Protein AF-Q22T50-F1 (afdb_monomer_lite)

Organism: Tetrahymena thermophila (strain SB210) (NCBI:txid312017)

pLDDT: mean 80.83, std 15.06, range [45.75, 97.5]

Secondary structure (DSSP, 8-state):
-HHHHHHHHHHHHHHHHHHHHHHHHHHHHHHHHHHHHHSS-TT-HHHHHHHHHHHHHHHHHHTSS---HHHHHHHHHHH---S-HHHHHHHHHHHHHHHHHHHHHHHHHHHHHHHH-

Structure (mmCIF, N/CA/C/O backbone):
data_AF-Q22T50-F1
#
_entry.id   AF-Q22T50-F1
#
loop_
_atom_site.group_PDB
_atom_site.id
_atom_site.type_symbol
_atom_site.label_atom_id
_atom_site.label_alt_id
_atom_site.label_comp_id
_atom_site.label_asym_id
_atom_site.label_entity_id
_atom_site.label_seq_id
_atom_site.pdbx_PDB_ins_code
_atom_site.Cartn_x
_atom_site.Cartn_y
_atom_site.Cartn_z
_atom_site.occupancy
_atom_site.B_iso_or_equiv
_atom_site.auth_seq_id
_atom_site.auth_comp_id
_atom_site.auth_asym_id
_atom_site.auth_atom_id
_atom_site.pdbx_PDB_model_num
ATOM 1 N N . MET A 1 1 ? 23.812 32.508 -30.901 1.00 49.28 1 MET A N 1
ATOM 2 C CA . MET A 1 1 ? 23.481 33.019 -29.546 1.00 49.28 1 MET A CA 1
ATOM 3 C C . MET A 1 1 ? 21.978 33.090 -29.258 1.00 49.28 1 MET A C 1
ATOM 5 O O . MET A 1 1 ? 21.589 32.635 -28.195 1.00 49.28 1 MET A O 1
ATOM 9 N N . ARG A 1 2 ? 21.116 33.585 -30.166 1.00 51.12 2 ARG A N 1
ATOM 10 C CA . ARG A 1 2 ? 19.656 33.677 -29.910 1.00 51.12 2 ARG A CA 1
ATOM 11 C C . ARG A 1 2 ? 18.944 32.324 -29.732 1.00 51.12 2 ARG A C 1
ATOM 13 O O . ARG A 1 2 ? 18.060 32.225 -28.894 1.00 51.12 2 ARG A O 1
ATOM 20 N N . LEU A 1 3 ? 19.372 31.288 -30.461 1.00 52.72 3 LEU A N 1
ATOM 21 C CA . LEU A 1 3 ? 18.838 29.925 -30.317 1.00 52.72 3 LEU A CA 1
ATOM 22 C C . LEU A 1 3 ? 19.183 29.313 -28.950 1.00 52.72 3 LEU A C 1
ATOM 24 O O . LEU A 1 3 ? 18.296 28.806 -28.285 1.00 52.72 3 LEU A O 1
ATOM 28 N N . PHE A 1 4 ? 20.422 29.482 -28.472 1.00 54.88 4 PHE A N 1
ATOM 29 C CA . PHE A 1 4 ? 20.846 29.001 -27.149 1.00 54.88 4 PHE A CA 1
ATOM 30 C C . PHE A 1 4 ? 20.058 29.635 -25.995 1.00 54.88 4 PHE A C 1
ATOM 32 O O . PHE A 1 4 ? 19.686 28.938 -25.059 1.00 54.88 4 PHE A O 1
ATOM 39 N N . ALA A 1 5 ? 19.757 30.936 -26.065 1.00 61.28 5 ALA A N 1
ATOM 40 C CA . ALA A 1 5 ? 18.954 31.605 -25.040 1.00 61.28 5 ALA A CA 1
ATOM 41 C C . ALA A 1 5 ? 17.508 31.074 -24.989 1.00 61.28 5 ALA A C 1
ATOM 43 O O . ALA A 1 5 ? 16.963 30.885 -23.904 1.00 61.28 5 ALA A O 1
ATOM 44 N N . ALA A 1 6 ? 16.906 30.781 -26.148 1.00 60.75 6 ALA A N 1
ATOM 45 C CA . ALA A 1 6 ? 15.577 30.176 -26.224 1.00 60.75 6 ALA A CA 1
ATOM 46 C C . ALA A 1 6 ? 15.571 28.728 -25.699 1.00 60.75 6 ALA A C 1
ATOM 48 O O . ALA A 1 6 ? 14.666 28.354 -24.955 1.00 60.75 6 ALA A O 1
ATOM 49 N N . SER A 1 7 ? 16.610 27.945 -26.009 1.00 61.72 7 SER A N 1
ATOM 50 C CA . SER A 1 7 ? 16.796 26.591 -25.474 1.00 61.72 7 SER A CA 1
ATOM 51 C C . SER A 1 7 ? 16.929 26.593 -23.948 1.00 61.72 7 SER A C 1
ATOM 53 O O . SER A 1 7 ? 16.276 25.801 -23.283 1.00 61.72 7 SER A O 1
ATOM 55 N N . ILE A 1 8 ? 17.703 27.519 -23.371 1.00 65.12 8 ILE A N 1
ATOM 56 C CA . ILE A 1 8 ? 17.886 27.631 -21.912 1.00 65.12 8 ILE A CA 1
ATOM 57 C C . ILE A 1 8 ? 16.570 27.989 -21.204 1.00 65.12 8 ILE A C 1
ATOM 59 O O . ILE A 1 8 ? 16.258 27.418 -20.162 1.00 65.12 8 ILE A O 1
ATOM 63 N N . LEU A 1 9 ? 15.770 28.894 -21.774 1.00 64.69 9 LEU A N 1
ATOM 64 C CA . LEU A 1 9 ? 14.462 29.259 -21.217 1.00 64.69 9 LEU A CA 1
ATOM 65 C C . LEU A 1 9 ? 13.458 28.095 -21.283 1.00 64.69 9 LEU A C 1
ATOM 67 O O . LEU A 1 9 ? 12.703 27.874 -20.334 1.00 64.69 9 LEU A O 1
ATOM 71 N N . LEU A 1 10 ? 13.482 27.305 -22.360 1.00 62.47 10 LEU A N 1
ATOM 72 C CA . LEU A 1 10 ? 12.696 26.072 -22.465 1.00 62.47 10 LEU A CA 1
ATOM 73 C C . LEU A 1 10 ? 13.132 25.033 -21.423 1.00 62.47 10 LEU A C 1
ATOM 75 O O . LEU A 1 10 ? 12.286 24.456 -20.751 1.00 62.47 10 LEU A O 1
ATOM 79 N N . ILE A 1 11 ? 14.437 24.859 -21.207 1.00 61.66 11 ILE A N 1
ATOM 80 C CA . ILE A 1 11 ? 14.961 23.952 -20.175 1.00 61.66 11 ILE A CA 1
ATOM 81 C C . ILE A 1 11 ? 14.481 24.384 -18.784 1.00 61.66 11 ILE A C 1
ATOM 83 O O . ILE A 1 11 ? 13.937 23.562 -18.054 1.00 61.66 11 ILE A O 1
ATOM 87 N N . LEU A 1 12 ? 14.601 25.672 -18.443 1.00 62.78 12 LEU A N 1
ATOM 88 C CA . LEU A 1 12 ? 14.206 26.205 -17.131 1.00 62.78 12 LEU A CA 1
ATOM 89 C C . LEU A 1 12 ? 12.708 26.039 -16.836 1.00 62.78 12 LEU A C 1
ATOM 91 O O . LEU A 1 12 ? 12.313 25.760 -15.703 1.00 62.78 12 LEU A O 1
ATOM 95 N N . THR A 1 13 ? 11.862 26.198 -17.855 1.00 61.41 13 THR A N 1
ATOM 96 C CA . THR A 1 13 ? 10.411 26.010 -17.701 1.00 61.41 13 THR A CA 1
ATOM 97 C C . THR A 1 13 ? 10.050 24.538 -17.502 1.00 61.41 13 THR A C 1
ATOM 99 O O . THR A 1 13 ? 9.243 24.225 -16.627 1.00 61.41 13 THR A O 1
ATOM 102 N N . ILE A 1 14 ? 10.698 23.619 -18.223 1.00 61.16 14 ILE A N 1
ATOM 103 C CA . ILE A 1 14 ? 10.492 22.173 -18.064 1.00 61.16 14 ILE A CA 1
ATOM 104 C C . ILE A 1 14 ? 11.018 21.682 -16.706 1.00 61.16 14 ILE A C 1
ATOM 106 O O . ILE A 1 14 ? 10.347 20.892 -16.034 1.00 61.16 14 ILE A O 1
ATOM 110 N N . THR A 1 15 ? 12.179 22.163 -16.249 1.00 61.28 15 THR A N 1
ATOM 111 C CA . THR A 1 15 ? 12.740 21.776 -14.943 1.00 61.28 15 THR A CA 1
ATOM 112 C C . THR A 1 15 ? 11.875 22.250 -13.780 1.00 61.28 15 THR A C 1
ATOM 114 O O . THR A 1 15 ? 11.692 21.504 -12.826 1.00 61.28 15 THR A O 1
ATOM 117 N N . ASN A 1 16 ? 11.281 23.443 -13.862 1.00 59.72 16 ASN A N 1
ATOM 118 C CA . ASN A 1 16 ? 10.404 23.936 -12.795 1.00 59.72 16 ASN A CA 1
ATOM 119 C C . ASN A 1 16 ? 9.088 23.153 -12.726 1.00 59.72 16 ASN A C 1
ATOM 121 O O . ASN A 1 16 ? 8.682 22.727 -11.647 1.00 59.72 16 ASN A O 1
ATOM 125 N N . VAL A 1 17 ? 8.450 22.897 -13.873 1.00 60.97 17 VAL A N 1
ATOM 126 C CA . VAL A 1 17 ? 7.196 22.126 -13.925 1.00 60.97 17 VAL A CA 1
ATOM 127 C C . VAL A 1 17 ? 7.412 20.685 -13.450 1.00 60.97 17 VAL A C 1
ATOM 129 O O . VAL A 1 17 ? 6.592 20.140 -12.712 1.00 60.97 17 VAL A O 1
ATOM 132 N N . SER A 1 18 ? 8.532 20.070 -13.832 1.00 60.66 18 SER A N 1
ATOM 133 C CA . SER A 1 18 ? 8.879 18.711 -13.406 1.00 60.66 18 SER A CA 1
ATOM 134 C C . SER A 1 18 ? 9.281 18.622 -11.929 1.00 60.66 18 SER A C 1
ATOM 136 O O . SER A 1 18 ? 8.909 17.653 -11.265 1.00 60.66 18 SER A O 1
ATOM 138 N N . ALA A 1 19 ? 9.960 19.634 -11.380 1.00 60.00 19 ALA A N 1
ATOM 139 C CA . ALA A 1 19 ? 10.275 19.710 -9.954 1.00 60.00 19 ALA A CA 1
ATOM 140 C C . ALA A 1 19 ? 9.007 19.863 -9.097 1.00 60.00 19 ALA A C 1
ATOM 142 O O . ALA A 1 19 ? 8.831 19.128 -8.127 1.00 60.00 19 ALA A O 1
ATOM 143 N N . GLU A 1 20 ? 8.080 20.743 -9.489 1.00 64.94 20 GLU A N 1
ATOM 144 C CA . GLU A 1 20 ? 6.796 20.906 -8.797 1.00 64.94 20 GLU A CA 1
ATOM 145 C C . GLU A 1 20 ? 5.932 19.641 -8.862 1.00 64.94 20 GLU A C 1
ATOM 147 O O . GLU A 1 20 ? 5.302 19.261 -7.871 1.00 64.94 20 GLU A O 1
ATOM 152 N N . ALA A 1 21 ? 5.891 18.976 -10.020 1.00 64.38 21 ALA A N 1
ATOM 153 C CA . ALA A 1 21 ? 5.181 17.711 -10.177 1.00 64.38 21 ALA A CA 1
ATOM 154 C C . ALA A 1 21 ? 5.799 16.616 -9.296 1.00 64.38 21 ALA A C 1
ATOM 156 O O . ALA A 1 21 ? 5.078 15.942 -8.564 1.00 64.38 21 ALA A O 1
ATOM 157 N N . THR A 1 22 ? 7.127 16.495 -9.289 1.00 67.31 22 THR A N 1
ATOM 158 C CA . THR A 1 22 ? 7.847 15.512 -8.466 1.00 67.31 22 THR A CA 1
ATOM 159 C C . THR A 1 22 ? 7.608 15.750 -6.975 1.00 67.31 22 THR A C 1
ATOM 161 O O . THR A 1 22 ? 7.263 14.817 -6.254 1.00 67.31 22 THR A O 1
ATOM 164 N N . GLN A 1 23 ? 7.670 17.005 -6.519 1.00 74.38 23 GLN A N 1
ATOM 165 C CA . GLN A 1 23 ? 7.419 17.361 -5.122 1.00 74.38 23 GLN A CA 1
ATOM 166 C C . GLN A 1 23 ? 5.978 17.046 -4.689 1.00 74.38 23 GLN A C 1
ATOM 168 O O . GLN A 1 23 ? 5.752 16.532 -3.593 1.00 74.38 23 GLN A O 1
ATOM 173 N N . LYS A 1 24 ? 4.985 17.313 -5.550 1.00 74.94 24 LYS A N 1
ATOM 174 C CA . LYS A 1 24 ? 3.578 16.962 -5.282 1.00 74.94 24 LYS A CA 1
ATOM 175 C C . LYS A 1 24 ? 3.382 15.458 -5.139 1.00 74.94 24 LYS A C 1
ATOM 177 O O . LYS A 1 24 ? 2.568 15.021 -4.326 1.00 74.94 24 LYS A O 1
ATOM 182 N N . VAL A 1 25 ? 4.115 14.670 -5.916 1.00 75.38 25 VAL A N 1
ATOM 183 C CA . VAL A 1 25 ? 3.991 13.219 -5.881 1.00 75.38 25 VAL A CA 1
ATOM 184 C C . VAL A 1 25 ? 4.698 12.606 -4.673 1.00 75.38 25 VAL A C 1
ATOM 186 O O . VAL A 1 25 ? 4.092 11.794 -3.977 1.00 75.38 25 VAL A O 1
ATOM 189 N N . GLU A 1 26 ? 5.910 13.051 -4.345 1.00 78.56 26 GLU A N 1
ATOM 190 C CA . GLU A 1 26 ? 6.595 12.634 -3.114 1.00 78.56 26 GLU A CA 1
ATOM 191 C C . GLU A 1 26 ? 5.733 12.948 -1.878 1.00 78.56 26 GLU A C 1
ATOM 193 O O . GLU A 1 26 ? 5.540 12.114 -0.986 1.00 78.56 26 GLU A O 1
ATOM 198 N N . GLN A 1 27 ? 5.119 14.135 -1.870 1.00 84.81 27 GLN A N 1
ATOM 199 C CA . GLN A 1 27 ? 4.185 14.537 -0.827 1.00 84.81 27 GLN A CA 1
ATOM 200 C C . GLN A 1 27 ? 2.946 13.627 -0.773 1.00 84.81 27 GLN A C 1
ATOM 202 O O . GLN A 1 27 ? 2.486 13.307 0.322 1.00 84.81 27 GLN A O 1
ATOM 207 N N . CYS A 1 28 ? 2.425 13.174 -1.918 1.00 86.25 28 CYS A N 1
ATOM 208 C CA . CYS A 1 28 ? 1.306 12.229 -1.995 1.00 86.25 28 CYS A CA 1
ATOM 209 C C . CYS A 1 28 ? 1.648 10.915 -1.278 1.00 86.25 28 CYS A C 1
ATOM 211 O O . CYS A 1 28 ? 0.927 10.504 -0.364 1.00 86.25 28 CYS A O 1
ATOM 213 N N . THR A 1 29 ? 2.778 10.292 -1.635 1.00 82.38 29 THR A N 1
ATOM 214 C CA . THR A 1 29 ? 3.221 9.019 -1.048 1.00 82.38 29 THR A CA 1
ATOM 215 C C . THR A 1 29 ? 3.448 9.168 0.457 1.00 82.38 29 THR A C 1
ATOM 217 O O . THR A 1 29 ? 2.934 8.375 1.250 1.00 82.38 29 THR A O 1
ATOM 220 N N . LYS A 1 30 ? 4.128 10.240 0.880 1.00 87.88 30 LYS A N 1
ATOM 221 C CA . LYS A 1 30 ? 4.391 10.527 2.297 1.00 87.88 30 LYS A CA 1
ATOM 222 C C . LYS A 1 30 ? 3.108 10.753 3.096 1.00 87.88 30 LYS A C 1
ATOM 224 O O . LYS A 1 30 ? 2.945 10.177 4.170 1.00 87.88 30 LYS A O 1
ATOM 229 N N . THR A 1 31 ? 2.177 11.553 2.577 1.00 88.44 31 THR A N 1
ATOM 230 C CA . THR A 1 31 ? 0.884 11.796 3.229 1.00 88.44 31 THR A CA 1
ATOM 231 C C . THR A 1 31 ? 0.073 10.507 3.344 1.00 88.44 31 THR A C 1
ATOM 233 O O . THR A 1 31 ? -0.485 10.245 4.408 1.00 88.44 31 THR A O 1
ATOM 236 N N . ALA A 1 32 ? 0.052 9.669 2.304 1.00 86.69 32 ALA A N 1
ATOM 237 C CA . ALA A 1 32 ? -0.619 8.375 2.354 1.00 86.69 32 ALA A CA 1
ATOM 238 C C . ALA A 1 32 ? 0.006 7.446 3.412 1.00 86.69 32 ALA A C 1
ATOM 240 O O . ALA A 1 32 ? -0.723 6.820 4.181 1.00 86.69 32 ALA A O 1
ATOM 241 N N . MET A 1 33 ? 1.337 7.395 3.527 1.00 85.44 33 MET A N 1
ATOM 242 C CA . MET A 1 33 ? 2.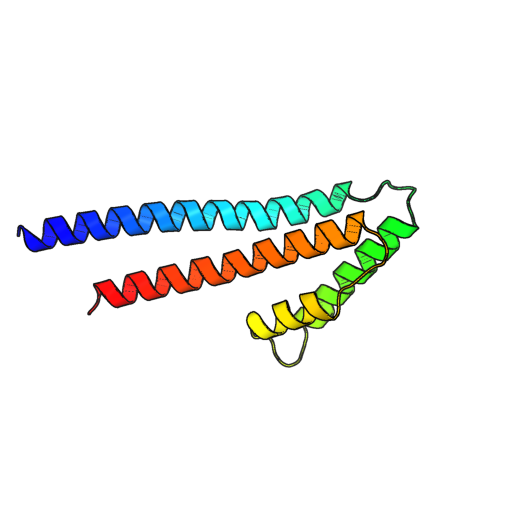009 6.590 4.557 1.00 85.44 33 MET A CA 1
ATOM 243 C C . MET A 1 33 ? 1.711 7.084 5.977 1.00 85.44 33 MET A C 1
ATOM 245 O O . MET A 1 33 ? 1.399 6.275 6.850 1.00 85.44 33 MET A O 1
ATOM 249 N N . THR A 1 34 ? 1.746 8.397 6.211 1.00 88.88 34 THR A N 1
ATOM 250 C CA . THR A 1 34 ? 1.415 8.972 7.523 1.00 88.88 34 THR A CA 1
ATOM 251 C C . THR A 1 34 ? -0.049 8.736 7.885 1.00 88.88 34 THR A C 1
ATOM 253 O O . THR A 1 34 ? -0.348 8.375 9.021 1.00 88.88 34 THR A O 1
ATOM 256 N N . ALA A 1 35 ? -0.967 8.855 6.919 1.00 87.62 35 ALA A N 1
ATOM 257 C CA . ALA A 1 35 ? -2.389 8.602 7.143 1.00 87.62 35 ALA A CA 1
ATOM 258 C C . ALA A 1 35 ? -2.665 7.168 7.625 1.00 87.62 35 ALA A C 1
ATOM 260 O O . ALA A 1 35 ? -3.605 6.954 8.381 1.00 87.62 35 ALA A O 1
ATOM 261 N N . ALA A 1 36 ? -1.822 6.193 7.266 1.00 87.81 36 ALA A N 1
ATOM 262 C CA . ALA A 1 36 ? -1.956 4.817 7.742 1.00 87.81 36 ALA A CA 1
ATOM 263 C C . ALA A 1 36 ? -1.804 4.681 9.269 1.00 87.81 36 ALA A C 1
ATOM 265 O O . ALA A 1 36 ? -2.325 3.729 9.844 1.00 87.81 36 ALA A O 1
ATOM 266 N N . GLN A 1 37 ? -1.088 5.603 9.926 1.00 87.94 37 GLN A N 1
ATOM 267 C CA . GLN A 1 37 ? -0.847 5.566 11.375 1.00 87.94 37 GLN A CA 1
ATOM 268 C C . GLN A 1 37 ? -2.089 5.948 12.184 1.00 87.94 37 GLN A C 1
ATOM 270 O O . GLN A 1 37 ? -2.265 5.471 13.301 1.00 87.94 37 GLN A O 1
ATOM 275 N N . THR A 1 38 ? -2.943 6.801 11.620 1.00 91.38 38 THR A N 1
ATOM 276 C CA . THR A 1 38 ? -4.159 7.315 12.267 1.00 91.38 38 THR A CA 1
ATOM 277 C C . THR A 1 38 ? -5.443 6.795 11.622 1.00 91.38 38 THR A C 1
ATOM 279 O O . THR A 1 38 ? -6.531 7.149 12.068 1.00 91.38 38 THR A O 1
ATOM 282 N N . LEU A 1 39 ? -5.330 5.952 10.588 1.00 93.31 39 LEU A N 1
ATOM 283 C CA . LEU A 1 39 ? -6.462 5.428 9.823 1.00 93.31 39 LEU A CA 1
ATOM 284 C C . LEU A 1 39 ? -7.429 4.607 10.681 1.00 93.31 39 LEU A C 1
ATOM 286 O O . LEU A 1 39 ? -8.640 4.710 10.508 1.00 93.31 39 LEU A O 1
ATOM 290 N N . CYS A 1 40 ? -6.886 3.788 11.581 1.00 94.06 40 CYS A N 1
ATOM 291 C CA . CYS A 1 40 ? -7.657 2.911 12.452 1.00 94.06 40 CYS A CA 1
ATOM 292 C C . CYS A 1 40 ? -7.593 3.411 13.893 1.00 94.06 40 CYS A C 1
ATOM 294 O O . CYS A 1 40 ? -6.521 3.759 14.394 1.00 94.06 40 CYS A O 1
ATOM 296 N N . GLN A 1 41 ? -8.733 3.401 14.581 1.00 92.19 41 GLN A N 1
ATOM 297 C CA . GLN A 1 41 ? -8.755 3.595 16.028 1.00 92.19 41 GLN A CA 1
ATOM 298 C C . GLN A 1 41 ? -8.094 2.392 16.715 1.00 92.19 41 GLN A C 1
ATOM 300 O O . GLN A 1 41 ? -8.202 1.269 16.229 1.00 92.19 41 GLN A O 1
ATOM 305 N N . GLN A 1 42 ? -7.443 2.602 17.864 1.00 87.69 42 GLN A N 1
ATOM 306 C CA . GLN A 1 42 ? -6.715 1.529 18.565 1.00 87.69 42 GLN A CA 1
ATOM 307 C C . GLN A 1 42 ? -7.593 0.328 18.949 1.00 87.69 42 GLN A C 1
ATOM 309 O O . GLN A 1 42 ? -7.084 -0.781 19.055 1.00 87.69 42 GLN A O 1
ATOM 314 N N . ASN A 1 43 ? -8.899 0.541 19.119 1.00 92.12 43 ASN A N 1
ATOM 315 C CA . ASN A 1 43 ? -9.849 -0.505 19.503 1.00 92.12 43 ASN A CA 1
ATOM 316 C C . ASN A 1 43 ? -10.616 -1.091 18.302 1.00 92.12 43 ASN A C 1
ATOM 318 O O . ASN A 1 43 ? -11.434 -1.989 18.483 1.00 92.12 43 ASN A O 1
ATOM 322 N N . ASP A 1 44 ? -10.383 -0.585 17.087 1.00 95.25 44 ASP A N 1
ATOM 323 C CA . ASP A 1 44 ? -11.020 -1.079 15.865 1.00 95.25 44 ASP A CA 1
ATOM 324 C C . ASP A 1 44 ? -10.179 -2.211 15.261 1.00 95.25 44 ASP A C 1
ATOM 326 O O . ASP A 1 44 ? -9.364 -2.023 14.350 1.00 95.25 44 ASP A O 1
ATOM 330 N N . GLN A 1 45 ? -10.359 -3.407 15.821 1.00 95.12 45 GLN A N 1
ATOM 331 C CA . GLN A 1 45 ? -9.583 -4.584 15.442 1.00 95.12 45 GLN A CA 1
ATOM 332 C C . GLN A 1 45 ? -9.834 -5.018 13.991 1.00 95.12 45 GLN A C 1
ATOM 334 O O . GLN A 1 45 ? -8.915 -5.518 13.333 1.00 95.12 45 GLN A O 1
ATOM 339 N N . ASP A 1 46 ? -11.039 -4.783 13.469 1.00 95.81 46 ASP A N 1
ATOM 340 C CA . ASP A 1 46 ? -11.390 -5.090 12.082 1.00 95.81 46 ASP A CA 1
ATOM 341 C C . ASP A 1 46 ? -10.629 -4.176 11.117 1.00 95.81 46 ASP A C 1
ATOM 343 O O . ASP A 1 46 ? -10.065 -4.645 10.123 1.00 95.81 46 ASP A O 1
ATOM 347 N N . CYS A 1 47 ? -10.542 -2.877 11.424 1.00 96.81 47 CYS A N 1
ATOM 348 C CA . CYS A 1 47 ? -9.723 -1.941 10.659 1.00 96.81 47 CYS A CA 1
ATOM 349 C C . CYS A 1 47 ? -8.239 -2.300 10.727 1.00 96.81 47 CYS A C 1
ATOM 351 O O . CYS A 1 47 ? -7.582 -2.374 9.686 1.00 96.81 47 CYS A O 1
ATOM 353 N N . LEU A 1 48 ? -7.706 -2.565 11.924 1.00 96.12 48 LEU A N 1
ATOM 354 C CA . LEU A 1 48 ? -6.292 -2.905 12.106 1.00 96.12 48 LEU A CA 1
ATOM 355 C C . LEU A 1 48 ? -5.911 -4.173 11.331 1.00 96.12 48 LEU A C 1
ATOM 357 O O . LEU A 1 48 ? -4.896 -4.188 10.630 1.00 96.12 48 LEU A O 1
ATOM 361 N N . THR A 1 49 ? -6.762 -5.200 11.387 1.00 96.94 49 THR A N 1
ATOM 362 C CA . THR A 1 49 ? -6.570 -6.457 10.652 1.00 96.94 49 THR A CA 1
ATOM 363 C C . THR A 1 49 ? -6.642 -6.228 9.146 1.00 96.94 49 THR A C 1
ATOM 365 O O . THR A 1 49 ? -5.768 -6.684 8.408 1.00 96.94 49 THR A O 1
ATOM 368 N N . ALA A 1 50 ? -7.636 -5.476 8.666 1.00 97.50 50 ALA A N 1
ATOM 369 C CA . ALA A 1 50 ? -7.748 -5.132 7.252 1.00 97.50 50 ALA A CA 1
ATOM 370 C C . ALA A 1 50 ? -6.520 -4.353 6.755 1.00 97.50 50 ALA A C 1
ATOM 372 O O . ALA A 1 50 ? -5.985 -4.659 5.688 1.00 97.50 50 ALA A O 1
ATOM 373 N N . LEU A 1 51 ? -6.046 -3.377 7.533 1.00 95.94 51 LEU A N 1
ATOM 374 C CA . LEU A 1 51 ? -4.877 -2.571 7.198 1.00 95.94 51 LEU A CA 1
ATOM 375 C C . LEU A 1 51 ? -3.608 -3.422 7.144 1.00 95.94 51 LEU A C 1
ATOM 377 O O . LEU A 1 51 ? -2.824 -3.288 6.204 1.00 95.94 51 LEU A O 1
ATOM 381 N N . GLN A 1 52 ? -3.411 -4.319 8.110 1.00 95.81 52 GLN A N 1
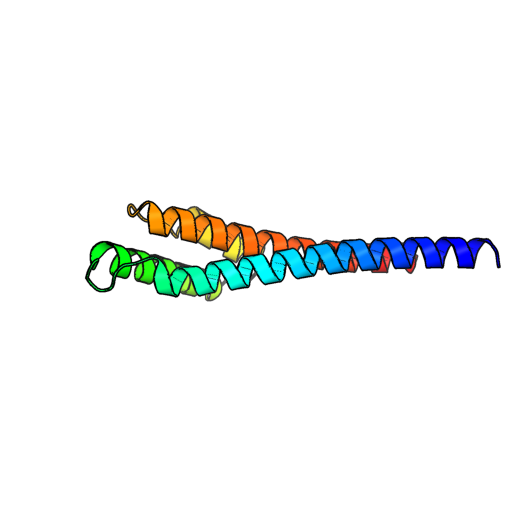ATOM 382 C CA . GLN A 1 52 ? -2.273 -5.233 8.119 1.00 95.81 52 GLN A CA 1
ATOM 383 C C . GLN A 1 52 ? -2.318 -6.213 6.938 1.00 95.81 52 GLN A C 1
ATOM 385 O O . GLN A 1 52 ? -1.293 -6.418 6.290 1.00 95.81 52 GLN A O 1
ATOM 390 N N . THR A 1 53 ? -3.494 -6.750 6.600 1.00 96.69 53 THR A N 1
ATOM 391 C CA . THR A 1 53 ? -3.691 -7.614 5.424 1.00 96.69 53 THR A CA 1
ATOM 392 C C . THR A 1 53 ? -3.297 -6.905 4.133 1.00 96.69 53 THR A C 1
ATOM 394 O O . THR A 1 53 ? -2.534 -7.456 3.340 1.00 96.69 53 THR A O 1
ATOM 397 N N . ILE A 1 54 ? -3.744 -5.661 3.935 1.00 96.62 54 ILE A N 1
ATOM 398 C CA . ILE A 1 54 ? -3.351 -4.871 2.761 1.00 96.62 54 ILE A CA 1
ATOM 399 C C . ILE A 1 54 ? -1.842 -4.614 2.745 1.00 96.62 54 ILE A C 1
ATOM 401 O O . ILE A 1 54 ? -1.204 -4.780 1.708 1.00 96.62 54 ILE A O 1
ATOM 405 N N . ARG A 1 55 ? -1.250 -4.254 3.889 1.00 94.00 55 ARG A N 1
ATOM 406 C CA . ARG A 1 55 ? 0.189 -3.970 3.995 1.00 94.00 55 ARG A CA 1
ATOM 407 C C . ARG A 1 55 ? 1.033 -5.199 3.641 1.00 94.00 55 ARG A C 1
ATOM 409 O O . ARG A 1 55 ? 1.990 -5.094 2.880 1.00 94.00 55 ARG A O 1
ATOM 416 N N . ASN A 1 56 ? 0.634 -6.370 4.133 1.00 96.12 56 ASN A N 1
ATOM 417 C CA . ASN A 1 56 ? 1.264 -7.640 3.783 1.00 96.12 56 ASN A CA 1
ATOM 418 C C . ASN A 1 56 ? 1.099 -7.954 2.295 1.00 96.12 56 ASN A C 1
ATOM 420 O O . ASN A 1 56 ? 2.067 -8.344 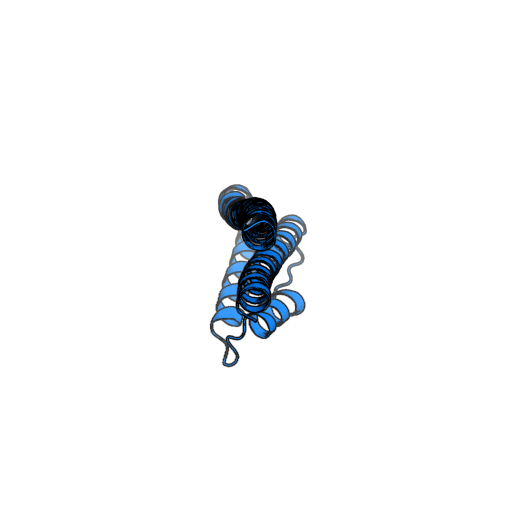1.650 1.00 96.12 56 ASN A O 1
ATOM 424 N N . CYS A 1 57 ? -0.090 -7.726 1.737 1.00 95.88 57 CYS A N 1
ATOM 425 C CA . CYS A 1 57 ? -0.337 -7.931 0.315 1.00 95.88 57 CYS A CA 1
ATOM 426 C C . CYS A 1 57 ? 0.565 -7.047 -0.564 1.00 95.88 57 CYS A C 1
ATOM 428 O O . CYS A 1 57 ? 1.163 -7.545 -1.517 1.00 95.88 57 CYS A O 1
ATOM 430 N N . PHE A 1 58 ? 0.748 -5.768 -0.215 1.00 93.88 58 PHE A N 1
ATOM 431 C CA . PHE A 1 58 ? 1.695 -4.895 -0.917 1.00 93.88 58 PHE A CA 1
ATOM 432 C C . PHE A 1 58 ? 3.129 -5.425 -0.853 1.00 93.88 58 PHE A C 1
ATOM 434 O O . PHE A 1 58 ? 3.803 -5.465 -1.881 1.00 93.88 58 PHE A O 1
ATOM 441 N N . ASN A 1 59 ? 3.576 -5.904 0.312 1.00 92.94 59 ASN A N 1
ATOM 442 C CA . ASN A 1 59 ? 4.900 -6.514 0.452 1.00 92.94 59 ASN A CA 1
ATOM 443 C C . ASN A 1 59 ? 5.050 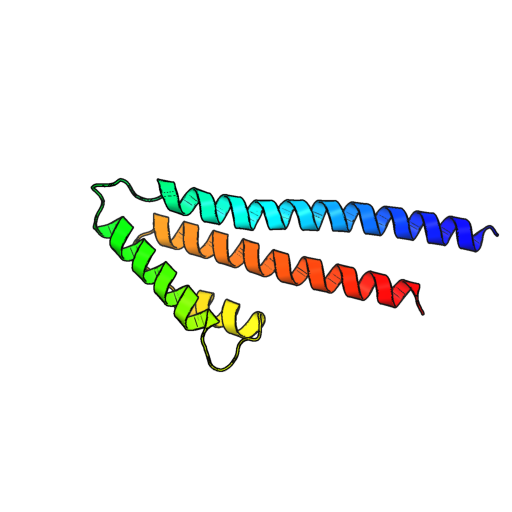-7.771 -0.415 1.00 92.94 59 ASN A C 1
ATOM 445 O O . ASN A 1 59 ? 6.084 -7.952 -1.057 1.00 92.94 59 ASN A O 1
ATOM 449 N N . THR A 1 60 ? 4.022 -8.621 -0.476 1.00 94.81 60 THR A N 1
ATOM 450 C CA . THR A 1 60 ? 4.010 -9.801 -1.349 1.00 94.81 60 THR A CA 1
ATOM 451 C C . THR A 1 60 ? 4.093 -9.405 -2.821 1.00 94.81 60 THR A C 1
ATOM 453 O O . THR A 1 60 ? 4.898 -9.979 -3.549 1.00 94.81 60 THR A O 1
ATOM 456 N N . CYS A 1 61 ? 3.331 -8.398 -3.255 1.00 93.06 61 CYS A N 1
ATOM 457 C CA . CYS A 1 61 ? 3.400 -7.893 -4.625 1.00 93.06 61 CYS A CA 1
ATOM 458 C C . CYS A 1 61 ? 4.775 -7.300 -4.965 1.00 93.06 61 CYS A C 1
ATOM 460 O O . CYS A 1 61 ? 5.270 -7.528 -6.063 1.00 93.06 61 CYS A O 1
ATOM 462 N N . GLY A 1 62 ? 5.411 -6.583 -4.034 1.00 90.06 62 GLY A N 1
ATOM 463 C CA . GLY A 1 62 ? 6.754 -6.022 -4.227 1.00 90.06 62 GLY A CA 1
ATOM 464 C C . GLY A 1 62 ? 7.883 -7.059 -4.183 1.00 90.06 62 GLY A C 1
ATOM 465 O O . GLY A 1 62 ? 8.940 -6.837 -4.762 1.00 90.06 62 GLY A O 1
ATOM 466 N N . 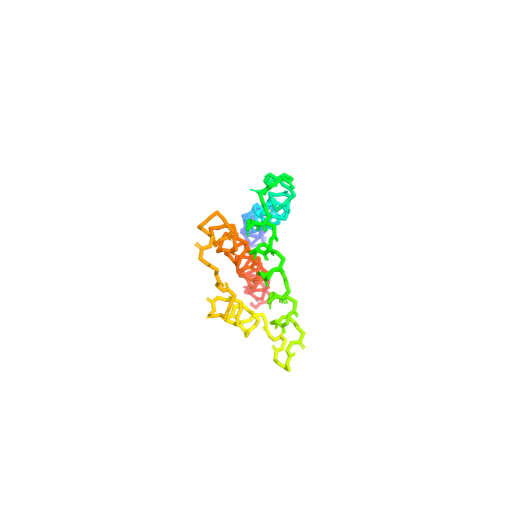SER A 1 63 ? 7.658 -8.203 -3.533 1.00 91.44 63 SER A N 1
ATOM 467 C CA . SER A 1 63 ? 8.639 -9.296 -3.412 1.00 91.44 63 SER A CA 1
ATOM 468 C C . SER A 1 63 ? 8.424 -10.412 -4.440 1.00 91.44 63 SER A C 1
ATOM 470 O O . SER A 1 63 ? 9.024 -11.481 -4.331 1.00 91.44 63 SER A O 1
ATOM 472 N N . GLY A 1 64 ? 7.532 -10.193 -5.409 1.00 84.62 64 GLY A N 1
ATOM 473 C CA . GLY A 1 64 ? 7.216 -11.158 -6.453 1.00 84.62 64 GLY A CA 1
ATOM 474 C C . GLY A 1 64 ? 8.370 -11.393 -7.440 1.00 84.62 64 GLY A C 1
ATOM 475 O O . GLY A 1 64 ? 9.381 -10.690 -7.412 1.00 84.62 64 GLY A O 1
ATOM 476 N N . PRO A 1 65 ? 8.216 -12.382 -8.341 1.00 81.81 65 PRO A N 1
ATOM 477 C CA . PRO A 1 65 ? 9.226 -12.712 -9.348 1.00 81.81 65 PRO A CA 1
ATOM 478 C C . PRO A 1 65 ? 9.383 -11.625 -10.423 1.00 81.81 65 PRO A C 1
ATOM 480 O O . PRO A 1 65 ? 10.461 -11.485 -10.992 1.00 81.81 65 PRO A O 1
ATOM 483 N N . ASP A 1 66 ? 8.324 -10.856 -10.692 1.00 82.31 66 ASP A N 1
ATOM 484 C CA . ASP A 1 66 ? 8.351 -9.691 -11.577 1.00 82.31 66 ASP A CA 1
ATOM 485 C C . ASP A 1 66 ? 8.280 -8.419 -10.727 1.00 82.31 66 ASP A C 1
ATOM 487 O O . ASP A 1 66 ? 7.226 -8.063 -10.197 1.00 82.31 66 ASP A O 1
ATOM 491 N N . GLN A 1 67 ? 9.433 -7.768 -10.575 1.00 84.44 67 GLN A N 1
ATOM 492 C CA . GLN A 1 67 ? 9.598 -6.548 -9.783 1.00 84.44 67 GLN A CA 1
ATOM 493 C C . GLN A 1 67 ? 9.508 -5.276 -10.632 1.00 84.44 67 GLN A C 1
ATOM 495 O O . GLN A 1 67 ? 9.888 -4.198 -10.175 1.00 84.44 67 GLN A O 1
ATOM 500 N N . SER A 1 68 ? 9.029 -5.373 -11.876 1.00 86.75 68 SER A N 1
ATOM 501 C CA . SER A 1 68 ? 8.752 -4.170 -12.653 1.00 86.75 68 SER A CA 1
ATOM 502 C C . SER A 1 68 ? 7.663 -3.345 -11.967 1.00 86.75 68 SER A C 1
ATOM 504 O O . SER A 1 68 ? 6.670 -3.878 -11.466 1.00 86.75 68 SER A O 1
ATOM 506 N N . ASP A 1 69 ? 7.822 -2.020 -11.965 1.00 83.56 69 ASP A N 1
ATOM 507 C CA . ASP A 1 69 ? 6.874 -1.113 -11.308 1.00 83.56 69 ASP A CA 1
ATOM 508 C C . ASP A 1 69 ? 5.431 -1.339 -11.794 1.00 83.56 69 ASP A C 1
ATOM 510 O O . ASP A 1 69 ? 4.481 -1.310 -11.010 1.00 83.56 69 ASP A O 1
ATOM 514 N N . SER A 1 70 ? 5.255 -1.630 -13.085 1.00 86.38 70 SER A N 1
ATOM 515 C CA . SER A 1 70 ? 3.952 -1.928 -13.681 1.00 86.38 70 SER A CA 1
ATOM 516 C C . SER A 1 70 ? 3.361 -3.252 -13.183 1.00 86.38 70 SER A C 1
ATOM 518 O O . SER A 1 70 ? 2.159 -3.302 -12.905 1.00 86.38 70 SER A O 1
ATOM 520 N N . ALA A 1 71 ? 4.169 -4.305 -13.031 1.00 88.69 71 ALA A N 1
ATOM 521 C CA . ALA A 1 71 ? 3.722 -5.586 -12.490 1.00 88.69 71 ALA A CA 1
ATOM 522 C C . ALA A 1 71 ? 3.358 -5.478 -11.007 1.00 88.69 71 ALA A C 1
ATOM 524 O O . ALA A 1 71 ? 2.293 -5.954 -10.605 1.00 88.69 71 ALA A O 1
ATOM 525 N N . VAL A 1 72 ? 4.176 -4.779 -10.216 1.00 90.25 72 VAL A N 1
ATOM 526 C CA . VAL A 1 72 ? 3.929 -4.544 -8.786 1.00 90.25 72 VAL A CA 1
ATOM 527 C C . VAL A 1 72 ? 2.640 -3.745 -8.582 1.00 90.25 72 VAL A C 1
ATOM 529 O O . VAL A 1 72 ? 1.773 -4.158 -7.809 1.00 90.25 72 VAL A O 1
ATOM 532 N N . ILE A 1 73 ? 2.452 -2.643 -9.321 1.00 90.88 73 ILE A N 1
ATOM 533 C CA . ILE A 1 73 ? 1.234 -1.819 -9.246 1.00 90.88 73 ILE A CA 1
ATOM 534 C C . ILE A 1 73 ? 0.005 -2.615 -9.691 1.00 90.88 73 ILE A C 1
ATOM 536 O O . ILE A 1 73 ? -1.047 -2.542 -9.051 1.00 90.88 73 ILE A O 1
ATOM 540 N N . LYS A 1 74 ? 0.120 -3.399 -10.770 1.00 92.44 74 LYS A N 1
ATOM 541 C CA . LYS A 1 74 ? -0.972 -4.255 -11.242 1.00 92.44 74 LYS A CA 1
ATOM 542 C C . LYS A 1 74 ? -1.354 -5.282 -10.179 1.00 92.44 74 LYS A C 1
ATOM 544 O O . LYS A 1 74 ? -2.535 -5.374 -9.859 1.00 92.44 74 LYS A O 1
ATOM 549 N N . CYS A 1 75 ? -0.376 -5.980 -9.600 1.00 94.38 75 CYS A N 1
ATOM 550 C CA . CYS A 1 75 ? -0.590 -6.935 -8.514 1.00 94.38 75 CYS A CA 1
ATOM 551 C C . CYS A 1 75 ? -1.304 -6.280 -7.330 1.00 94.38 75 CYS A C 1
ATOM 553 O O . CYS A 1 75 ? -2.328 -6.792 -6.873 1.00 94.38 75 CYS A O 1
ATOM 555 N N . ALA A 1 76 ? -0.819 -5.120 -6.879 1.00 93.81 76 ALA A N 1
ATOM 556 C CA . ALA A 1 76 ? -1.417 -4.393 -5.767 1.00 93.81 76 ALA A CA 1
ATOM 557 C C . ALA A 1 76 ? -2.881 -4.026 -6.057 1.00 93.81 76 ALA A C 1
ATOM 559 O O . ALA A 1 76 ? -3.759 -4.254 -5.229 1.00 93.81 76 ALA A O 1
ATOM 560 N N . LYS A 1 77 ? -3.162 -3.526 -7.265 1.00 93.25 77 LYS A N 1
ATOM 561 C CA . LYS A 1 77 ? -4.504 -3.098 -7.676 1.00 93.25 77 LYS A CA 1
ATOM 562 C C . LYS A 1 77 ? -5.495 -4.254 -7.820 1.00 93.25 77 LYS A C 1
ATOM 564 O O . LYS A 1 77 ? -6.674 -4.070 -7.531 1.00 93.25 77 LYS A O 1
ATOM 569 N N . THR A 1 78 ? -5.055 -5.415 -8.302 1.00 93.94 78 THR A N 1
ATOM 570 C CA . THR A 1 78 ? -5.953 -6.555 -8.552 1.00 93.94 78 THR A CA 1
ATOM 571 C C . THR A 1 78 ? -6.148 -7.446 -7.337 1.00 93.94 78 THR A C 1
ATOM 573 O O . THR A 1 78 ? -7.183 -8.092 -7.227 1.00 93.94 78 THR A O 1
ATOM 576 N N . THR A 1 79 ? -5.151 -7.512 -6.455 1.00 94.12 79 THR A N 1
ATOM 577 C CA . THR A 1 79 ? -5.058 -8.571 -5.439 1.00 94.12 79 THR A CA 1
ATOM 578 C C . THR A 1 79 ? -5.202 -8.027 -4.022 1.00 94.12 79 THR A C 1
ATOM 580 O O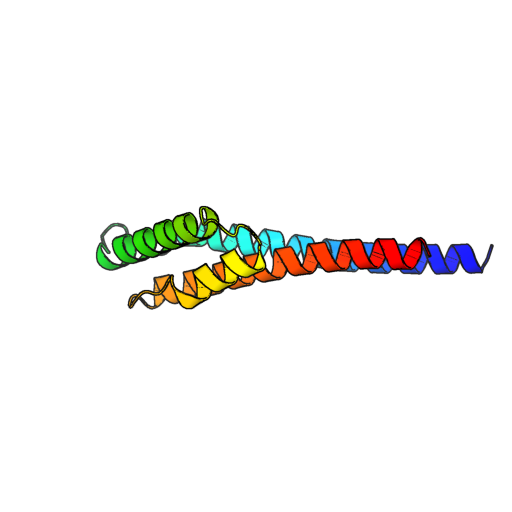 . THR A 1 79 ? -5.713 -8.721 -3.147 1.00 94.12 79 THR A O 1
ATOM 583 N N . CYS A 1 80 ? -4.795 -6.778 -3.779 1.00 95.75 80 CYS A N 1
ATOM 584 C CA . CYS A 1 80 ? -4.853 -6.177 -2.450 1.00 95.75 80 CYS A CA 1
ATOM 585 C C . CYS A 1 80 ? -6.180 -5.448 -2.249 1.00 95.75 80 CYS A C 1
ATOM 587 O O . CYS A 1 80 ? -6.269 -4.223 -2.344 1.00 95.75 80 CYS A O 1
ATOM 589 N N . THR A 1 81 ? -7.221 -6.230 -1.963 1.00 96.25 81 THR A N 1
ATOM 590 C CA . THR A 1 81 ? -8.572 -5.729 -1.688 1.00 96.25 81 THR A CA 1
ATOM 591 C C . THR A 1 81 ? -9.043 -6.090 -0.285 1.00 96.25 81 THR A C 1
ATOM 593 O O . THR A 1 81 ? -8.679 -7.134 0.250 1.00 96.25 81 THR A O 1
ATOM 596 N N . THR A 1 82 ? -9.896 -5.254 0.299 1.00 96.19 82 THR A N 1
ATOM 597 C CA . THR A 1 82 ? -10.525 -5.489 1.602 1.00 96.19 82 THR A CA 1
ATOM 598 C C . THR A 1 82 ? -11.963 -4.976 1.623 1.00 96.19 82 THR A C 1
ATOM 600 O O . THR A 1 82 ? -12.316 -4.032 0.918 1.00 96.19 82 THR A O 1
ATOM 603 N N . SER A 1 83 ? -12.809 -5.590 2.452 1.00 96.38 83 SER A N 1
ATOM 604 C CA . SER A 1 83 ? -14.183 -5.138 2.693 1.00 96.38 83 SER A CA 1
ATOM 605 C C . SER A 1 83 ? -14.251 -3.878 3.566 1.00 96.38 83 SER A C 1
ATOM 607 O O . SER A 1 83 ? -15.264 -3.174 3.551 1.00 96.38 83 SER A O 1
ATOM 609 N N . ASN A 1 84 ? -13.180 -3.551 4.302 1.00 97.12 84 ASN A N 1
ATOM 610 C CA . ASN A 1 84 ? -13.114 -2.322 5.086 1.00 97.12 84 ASN A CA 1
ATOM 611 C C . ASN A 1 84 ? -12.936 -1.110 4.154 1.00 97.12 84 ASN A C 1
ATOM 613 O O . ASN A 1 84 ? -11.862 -0.880 3.598 1.00 97.12 84 ASN A O 1
ATOM 617 N N . LYS A 1 85 ? -13.996 -0.309 3.996 1.00 96.00 85 LYS A N 1
ATOM 618 C CA . LYS A 1 85 ? -14.031 0.819 3.049 1.00 96.00 85 LYS A CA 1
ATOM 619 C C . LYS A 1 85 ? -12.965 1.882 3.320 1.00 96.00 85 LYS A C 1
ATOM 621 O O . LYS A 1 85 ? -12.423 2.439 2.364 1.00 96.00 85 LYS A O 1
ATOM 626 N N . ALA A 1 86 ? -12.660 2.169 4.587 1.00 95.31 86 ALA A N 1
ATOM 627 C CA . ALA A 1 86 ? -11.643 3.157 4.945 1.00 95.31 86 ALA A CA 1
ATOM 628 C C . ALA A 1 86 ? -10.252 2.679 4.507 1.00 95.31 86 ALA A C 1
ATOM 630 O O . ALA A 1 86 ? -9.529 3.404 3.822 1.00 95.31 86 ALA A O 1
ATOM 631 N N . VAL A 1 87 ? -9.930 1.417 4.804 1.00 96.56 87 VAL A N 1
ATOM 632 C CA . VAL A 1 87 ? -8.672 0.788 4.387 1.00 96.56 87 VAL A CA 1
ATOM 633 C C . VAL A 1 87 ? -8.584 0.646 2.868 1.00 96.56 87 VAL A C 1
ATOM 635 O O . VAL A 1 87 ? -7.540 0.956 2.301 1.00 96.56 87 VAL A O 1
ATOM 638 N N . GLN A 1 88 ? -9.662 0.259 2.182 1.00 96.69 88 GLN A N 1
ATOM 639 C CA . GLN A 1 88 ? -9.666 0.170 0.718 1.00 96.69 88 GLN A CA 1
ATOM 640 C C . GLN A 1 88 ? -9.443 1.537 0.058 1.00 96.69 88 GLN A C 1
ATOM 642 O O . GLN A 1 88 ? -8.704 1.645 -0.920 1.00 96.69 88 GLN A O 1
ATOM 647 N N . THR A 1 89 ? -10.062 2.591 0.595 1.00 95.50 89 THR A N 1
ATOM 648 C CA . THR A 1 89 ? -9.885 3.960 0.090 1.00 95.50 89 THR A CA 1
ATOM 649 C C . THR A 1 89 ? -8.441 4.416 0.272 1.00 95.50 89 THR A C 1
ATOM 651 O O . THR A 1 89 ? -7.827 4.920 -0.666 1.00 95.50 89 THR A O 1
ATOM 654 N N . TRP A 1 90 ? -7.871 4.176 1.455 1.00 95.38 90 TRP A N 1
ATOM 655 C CA . TRP A 1 90 ? -6.461 4.441 1.724 1.00 95.38 90 TRP A CA 1
ATOM 656 C C . TRP A 1 90 ? -5.533 3.672 0.769 1.00 95.38 90 TRP A C 1
ATOM 658 O O . TRP A 1 90 ? -4.636 4.270 0.177 1.00 95.38 90 TRP A O 1
ATOM 668 N N . ALA A 1 91 ? -5.788 2.378 0.556 1.00 95.06 91 ALA A N 1
ATOM 669 C CA . ALA A 1 91 ? -5.006 1.524 -0.336 1.00 95.06 91 ALA A CA 1
ATOM 670 C C . ALA A 1 91 ? -5.011 2.050 -1.781 1.00 95.06 91 ALA A C 1
ATOM 672 O O . ALA A 1 91 ? -3.958 2.175 -2.404 1.00 95.06 91 ALA A O 1
ATOM 673 N N . ASN A 1 92 ? -6.185 2.427 -2.294 1.00 94.31 92 ASN A N 1
ATOM 674 C CA . ASN A 1 92 ? -6.331 2.990 -3.637 1.00 94.31 92 ASN A CA 1
ATOM 675 C C . ASN A 1 92 ? -5.581 4.321 -3.790 1.00 94.31 92 ASN A C 1
ATOM 677 O O . ASN A 1 92 ? -4.934 4.554 -4.816 1.00 94.31 92 ASN A O 1
ATOM 681 N N . ASN A 1 93 ? -5.642 5.180 -2.769 1.00 91.56 93 ASN A N 1
ATOM 682 C CA . ASN A 1 93 ? -4.922 6.452 -2.762 1.00 91.56 93 ASN A CA 1
ATOM 683 C C . ASN A 1 93 ? -3.408 6.226 -2.770 1.00 91.56 93 ASN A C 1
ATOM 685 O O . ASN A 1 93 ? -2.706 6.837 -3.572 1.00 91.56 93 ASN A O 1
ATOM 689 N N . TYR A 1 94 ? -2.916 5.302 -1.942 1.00 91.31 94 TYR A N 1
ATOM 690 C CA . TYR A 1 94 ? -1.500 4.947 -1.897 1.00 91.31 94 TYR A CA 1
ATOM 691 C C . TYR A 1 94 ? -0.991 4.431 -3.252 1.00 91.31 94 TYR A C 1
ATOM 693 O O . TYR A 1 94 ? -0.010 4.955 -3.776 1.00 91.31 94 TYR A O 1
ATOM 701 N N . ILE A 1 95 ? -1.700 3.478 -3.873 1.00 91.31 95 ILE A N 1
ATOM 702 C CA . ILE A 1 95 ? -1.348 2.950 -5.204 1.00 91.31 95 ILE A CA 1
ATOM 703 C C . ILE A 1 95 ? -1.314 4.073 -6.251 1.00 91.31 95 ILE A C 1
ATOM 705 O O . ILE A 1 95 ? -0.429 4.101 -7.106 1.00 91.31 95 ILE A O 1
ATOM 709 N N . SER A 1 96 ? -2.260 5.012 -6.181 1.00 88.81 96 SER A N 1
ATOM 710 C CA . SER A 1 96 ? -2.328 6.139 -7.116 1.00 88.81 96 SER A CA 1
ATOM 711 C C . SER A 1 96 ? -1.139 7.091 -6.960 1.00 88.81 96 SER A C 1
ATOM 713 O O . SER A 1 96 ? -0.581 7.519 -7.969 1.00 88.81 96 SER A O 1
ATOM 715 N N . CYS A 1 97 ? -0.704 7.377 -5.726 1.00 87.44 97 CYS A N 1
ATOM 716 C CA . CYS A 1 97 ? 0.502 8.173 -5.473 1.00 87.44 97 CYS A CA 1
ATOM 717 C C . CYS A 1 97 ? 1.751 7.503 -6.062 1.00 87.44 97 CYS A C 1
ATOM 719 O O . CYS A 1 97 ? 2.494 8.139 -6.806 1.00 87.44 97 CYS A O 1
ATOM 721 N N . VAL A 1 98 ? 1.933 6.202 -5.806 1.00 83.75 98 VAL A N 1
ATOM 722 C CA . VAL A 1 98 ? 3.082 5.438 -6.320 1.00 83.75 98 VAL A CA 1
ATOM 723 C C . VAL A 1 98 ? 3.084 5.407 -7.850 1.00 83.75 98 VAL A C 1
ATOM 725 O O . VAL A 1 98 ? 4.123 5.606 -8.474 1.00 83.75 98 VAL A O 1
ATOM 728 N N . TYR A 1 99 ? 1.924 5.220 -8.484 1.00 83.94 99 TYR A N 1
ATOM 729 C CA . TYR A 1 99 ? 1.810 5.252 -9.944 1.00 83.94 99 TYR A CA 1
ATOM 730 C C . TYR A 1 99 ? 2.230 6.604 -10.539 1.00 83.94 99 TYR A C 1
ATOM 732 O O . TYR A 1 99 ? 2.974 6.643 -11.522 1.00 83.94 99 TYR A O 1
ATOM 740 N N . LEU A 1 100 ? 1.795 7.712 -9.930 1.00 78.06 100 LEU A N 1
ATOM 741 C CA . LEU A 1 100 ? 2.187 9.057 -10.357 1.00 78.06 100 LEU A CA 1
ATOM 742 C C . LEU A 1 100 ? 3.698 9.291 -10.205 1.00 78.06 100 LEU A C 1
ATOM 744 O O . LEU A 1 100 ? 4.285 10.005 -11.017 1.00 78.06 100 LEU A O 1
ATOM 748 N N . GLU A 1 101 ? 4.333 8.674 -9.206 1.00 76.69 101 GLU A N 1
ATOM 749 C CA . GLU A 1 101 ? 5.758 8.877 -8.896 1.00 76.69 101 GLU A CA 1
ATOM 750 C C . GLU A 1 101 ? 6.621 8.329 -10.020 1.00 76.69 101 GLU A C 1
ATOM 752 O O . GLU A 1 101 ? 7.500 9.008 -10.557 1.00 76.69 101 GLU A O 1
ATOM 757 N N . LYS A 1 102 ? 6.275 7.118 -10.455 1.00 71.62 102 LYS A N 1
ATOM 758 C CA . LYS A 1 102 ? 6.949 6.431 -11.553 1.00 71.62 102 LYS A CA 1
ATOM 759 C C . LYS A 1 102 ? 6.736 7.136 -12.890 1.00 71.62 102 LYS A C 1
ATOM 761 O O . LYS A 1 102 ? 7.664 7.229 -13.694 1.00 71.62 102 LYS A O 1
ATOM 766 N N . LEU A 1 103 ? 5.548 7.699 -13.108 1.00 69.44 103 LEU A N 1
ATOM 767 C CA . LEU A 1 103 ? 5.251 8.495 -14.299 1.00 69.44 103 LEU A CA 1
ATOM 768 C C . LEU A 1 103 ? 6.071 9.792 -14.345 1.00 69.44 103 LEU A C 1
ATOM 770 O O . LEU A 1 103 ? 6.654 10.097 -15.387 1.00 69.44 103 LEU A O 1
ATOM 774 N N . SER A 1 104 ? 6.186 10.509 -13.223 1.00 64.94 104 SER A N 1
ATOM 775 C CA . SER A 1 104 ? 6.984 11.743 -13.124 1.00 64.94 104 SER A CA 1
ATOM 776 C C . SER A 1 104 ? 8.459 11.510 -13.480 1.00 64.94 104 SER A C 1
ATOM 778 O O . SER A 1 104 ? 9.033 12.245 -14.285 1.00 64.94 104 SER A O 1
ATOM 780 N N . LEU A 1 105 ? 9.055 10.430 -12.961 1.00 62.06 105 LEU A N 1
ATOM 781 C CA . LEU A 1 105 ? 10.435 10.030 -13.271 1.00 62.06 105 LEU A CA 1
ATOM 782 C C . LEU A 1 105 ? 10.649 9.730 -14.763 1.00 62.06 105 LEU A C 1
ATOM 784 O O . LEU A 1 105 ? 11.647 10.156 -15.346 1.00 62.06 105 LEU A O 1
ATOM 788 N N . SER A 1 106 ? 9.702 9.034 -15.399 1.00 63.81 106 SER A N 1
ATOM 789 C CA . SER A 1 106 ? 9.800 8.699 -16.827 1.00 63.81 106 SER A CA 1
ATOM 790 C C . SER A 1 106 ? 9.733 9.931 -17.744 1.00 63.81 106 SER A C 1
ATOM 792 O O . SER A 1 106 ? 10.465 10.009 -18.733 1.00 63.81 106 SER A O 1
ATOM 794 N N . LEU A 1 107 ? 8.918 10.930 -17.386 1.00 62.69 107 LEU A N 1
ATOM 795 C CA . LEU A 1 107 ? 8.785 12.189 -18.126 1.00 62.69 107 LEU A CA 1
ATOM 796 C C . LEU A 1 107 ? 10.043 13.059 -18.020 1.00 62.69 107 LEU A C 1
ATOM 798 O O . LEU A 1 107 ? 10.449 13.665 -19.012 1.00 62.69 107 LEU A O 1
ATOM 802 N N . LEU A 1 108 ? 10.687 13.087 -16.847 1.00 62.72 108 LEU A N 1
ATOM 803 C CA . LEU A 1 108 ? 11.936 13.824 -16.643 1.00 62.72 108 LEU A CA 1
ATOM 804 C C . LEU A 1 108 ? 13.061 13.286 -17.543 1.00 62.72 108 LEU A C 1
ATOM 806 O O . LEU A 1 108 ? 13.771 14.063 -18.178 1.00 62.72 108 LEU A O 1
ATOM 810 N N . LEU A 1 109 ? 13.195 11.959 -17.646 1.00 62.47 109 LEU A N 1
ATOM 811 C CA . LEU A 1 109 ? 14.207 11.325 -18.496 1.00 62.47 109 LEU A CA 1
ATOM 812 C C . LEU A 1 109 ? 13.976 11.635 -19.981 1.00 62.47 109 LEU A C 1
ATOM 814 O O . LEU A 1 109 ? 14.911 12.026 -20.675 1.00 62.47 109 LEU A O 1
ATOM 818 N N . LEU A 1 110 ? 12.734 11.523 -20.463 1.00 60.56 110 LEU A N 1
ATOM 819 C CA . LEU A 1 110 ? 12.386 11.828 -21.857 1.00 60.56 110 LEU A CA 1
ATOM 820 C C . LEU A 1 110 ? 12.646 13.293 -22.224 1.00 60.56 110 LEU A C 1
ATOM 822 O O . LEU A 1 110 ? 13.134 13.568 -23.320 1.00 60.56 110 LEU A O 1
ATOM 826 N N . ALA A 1 111 ? 12.368 14.224 -21.307 1.00 61.69 111 ALA A N 1
ATOM 827 C CA . ALA A 1 111 ? 12.670 15.635 -21.512 1.00 61.69 111 ALA A CA 1
ATOM 828 C C . ALA A 1 111 ? 14.174 15.869 -21.720 1.00 61.69 111 ALA A C 1
ATOM 830 O O . ALA A 1 111 ? 14.546 16.593 -22.637 1.00 61.69 111 ALA A O 1
ATOM 831 N N . ILE A 1 112 ? 15.039 15.213 -20.935 1.00 60.88 112 ILE A N 1
ATOM 832 C CA . ILE A 1 112 ? 16.500 15.315 -21.084 1.00 60.88 112 ILE A CA 1
ATOM 833 C C . ILE A 1 112 ? 16.951 14.773 -22.450 1.00 60.88 112 ILE A C 1
ATOM 835 O O . ILE A 1 112 ? 17.746 15.421 -23.127 1.00 60.88 112 ILE A O 1
ATOM 839 N N . PHE A 1 113 ? 16.417 13.631 -22.899 1.00 60.28 113 PHE A N 1
ATOM 840 C CA . PHE A 1 113 ? 16.772 13.059 -24.207 1.00 60.28 113 PHE A CA 1
ATOM 841 C C . PHE A 1 113 ? 16.364 13.949 -25.388 1.00 60.28 113 PHE A C 1
ATOM 843 O O . PHE A 1 113 ? 17.138 14.084 -26.331 1.00 60.28 113 PHE A O 1
ATOM 850 N N . ALA A 1 114 ? 15.197 14.595 -25.327 1.00 59.53 114 ALA A N 1
ATOM 851 C CA . ALA A 1 114 ? 14.733 15.513 -26.372 1.00 59.53 114 ALA A CA 1
ATOM 852 C C . ALA A 1 114 ? 15.549 16.819 -26.466 1.00 59.53 114 ALA A C 1
ATOM 854 O O . ALA A 1 114 ? 15.392 17.562 -27.428 1.00 59.53 114 ALA A O 1
ATOM 855 N N . ILE A 1 115 ? 16.385 17.116 -25.465 1.00 56.00 115 ILE A N 1
ATOM 856 C CA . ILE A 1 115 ? 17.275 18.288 -25.435 1.00 56.00 115 ILE A CA 1
ATOM 857 C C . ILE A 1 115 ? 18.689 17.931 -25.935 1.00 56.00 115 ILE A C 1
ATOM 859 O O . ILE A 1 115 ? 19.422 18.810 -26.385 1.00 56.00 115 ILE A O 1
ATOM 863 N N . VAL A 1 116 ? 19.092 16.659 -25.823 1.00 52.69 116 VAL A N 1
ATOM 864 C CA . VAL A 1 116 ? 20.427 16.167 -26.220 1.00 52.69 116 VAL A CA 1
ATOM 865 C C . VAL A 1 116 ? 20.504 15.813 -27.716 1.00 52.69 116 VAL A C 1
ATOM 867 O O . VAL A 1 116 ? 21.604 15.783 -28.268 1.00 52.69 116 VAL A O 1
ATOM 870 N N . ILE A 1 117 ? 19.363 15.570 -28.368 1.00 45.75 117 ILE A N 1
ATOM 871 C CA . ILE A 1 117 ? 19.219 15.380 -29.826 1.00 45.75 117 ILE A CA 1
ATOM 872 C C . ILE A 1 117 ? 18.844 16.711 -30.478 1.00 45.75 117 ILE A C 1
ATOM 874 O O . ILE A 1 117 ? 19.431 17.025 -31.538 1.00 45.75 117 ILE A O 1
#

Sequence (117 aa):
MRLFAASILLILTITNVSAEATQKVEQCTKTAMTAAQTLCQQNDQDCLTALQTIRNCFNTCGSGPDQSDSAVIKCAKTTCTTSNKAVQTWANNYISCVYLEKLSLSLLLLAIFAIVI

Foldseek 3Di:
DVVVVVLVVVVVVVVVVLVVLLVVLVVLLVVLVVCLVVLDDPPRVLSVVLLVQLVVQLVPLCPDPDNPLVSSLVSSVPPRDDPPPSSRVSSVSNSVSSVSNVVSVVVVVVVVVVSVD

Radius of gyration: 19.07 Å; chains: 1; bounding box: 38×46×50 Å